Protein AF-A0A453JVM4-F1 (afdb_monomer_lite)

InterPro domains:
  IPR024738 Transcriptional coactivator Hfi1/Transcriptional adapter 1 [PF12767] (5-59)
  IPR024738 Transcriptional coactivator Hfi1/Transcriptional adapter 1 [PTHR21277] (4-128)

Sequence (131 aa):
YPLEICYNNGELPGSEDLSKLLENKLKAEGLSISVECADLLNSGLNVYISQMLKSCLGVAKARGKTMRMPEANRSASAAVNGGRNNATASDLGCSYQASLVDLCTAVQSNARLLGCDYARQYEKIASHLDS

Structure (mmCIF, N/CA/C/O backbone):
data_AF-A0A453JVM4-F1
#
_entry.id   AF-A0A453JVM4-F1
#
loop_
_atom_site.group_PDB
_atom_site.id
_atom_site.type_symbol
_atom_site.label_atom_id
_atom_site.label_alt_id
_atom_site.label_comp_id
_atom_site.label_asym_id
_atom_site.label_entity_id
_atom_site.label_seq_id
_atom_site.pdbx_PDB_ins_code
_atom_site.Cartn_x
_atom_site.Cartn_y
_atom_site.Cartn_z
_atom_site.occupancy
_atom_site.B_iso_or_equiv
_atom_site.auth_seq_id
_atom_site.auth_comp_id
_atom_site.auth_asym_id
_atom_site.auth_atom_id
_atom_site.pdbx_PDB_model_num
ATOM 1 N N . TYR A 1 1 ? -10.396 13.691 11.740 1.00 54.44 1 TYR A N 1
ATOM 2 C CA . TYR A 1 1 ? -9.058 13.727 12.355 1.00 54.44 1 TYR A CA 1
ATOM 3 C C . TYR A 1 1 ? -8.070 12.724 11.736 1.00 54.44 1 TYR A C 1
ATOM 5 O O . TYR A 1 1 ? -7.310 13.190 10.904 1.00 54.44 1 TYR A O 1
ATOM 13 N N . PRO A 1 2 ? -8.060 11.390 11.960 1.00 58.19 2 PRO A N 1
ATOM 14 C CA . PRO A 1 2 ? -6.963 10.545 11.430 1.00 58.19 2 PRO A CA 1
ATOM 15 C C . PRO A 1 2 ? -6.953 10.362 9.898 1.00 58.19 2 PRO A C 1
ATOM 17 O O . PRO A 1 2 ? -5.895 10.299 9.277 1.00 58.19 2 PRO A O 1
ATOM 20 N N . LEU A 1 3 ? -8.136 10.325 9.270 1.00 60.97 3 LEU A N 1
ATOM 21 C CA . LEU A 1 3 ? -8.280 10.202 7.808 1.00 60.97 3 LEU A CA 1
ATOM 22 C C . LEU A 1 3 ? -7.777 11.442 7.047 1.00 60.97 3 LEU A C 1
ATOM 24 O O . LEU A 1 3 ? -7.342 11.321 5.906 1.00 60.97 3 LEU A O 1
ATOM 28 N N . GLU A 1 4 ? -7.817 12.617 7.679 1.00 64.62 4 GLU A N 1
ATOM 29 C CA . GLU A 1 4 ? -7.324 13.866 7.085 1.00 64.62 4 GLU A CA 1
ATOM 30 C C . GLU A 1 4 ? -5.797 13.929 7.117 1.00 64.62 4 GLU A C 1
ATOM 32 O O . GLU A 1 4 ? -5.200 14.408 6.162 1.00 64.62 4 GLU A O 1
ATOM 37 N N . ILE A 1 5 ? -5.155 13.385 8.158 1.00 69.94 5 ILE A N 1
ATOM 38 C CA . ILE A 1 5 ? -3.687 13.344 8.271 1.00 69.94 5 ILE A CA 1
ATOM 39 C C . ILE A 1 5 ? -3.088 12.508 7.134 1.00 69.94 5 ILE A C 1
ATOM 41 O O . ILE A 1 5 ? -2.166 12.960 6.460 1.00 69.94 5 ILE A O 1
ATOM 45 N N . CYS A 1 6 ? -3.671 11.338 6.855 1.00 81.69 6 CYS A N 1
ATOM 46 C CA . CYS A 1 6 ? -3.203 10.462 5.778 1.00 81.69 6 CYS A CA 1
ATOM 47 C C . CYS A 1 6 ? -3.244 11.153 4.414 1.00 81.69 6 CYS A C 1
ATOM 49 O O . CYS A 1 6 ? -2.298 11.070 3.636 1.00 81.69 6 CYS A O 1
ATOM 51 N N . TYR A 1 7 ? -4.362 11.821 4.123 1.00 79.62 7 TYR A N 1
ATOM 52 C CA . TYR A 1 7 ? -4.590 12.449 2.828 1.00 79.62 7 TYR A CA 1
ATOM 53 C C . TYR A 1 7 ? -3.794 13.748 2.660 1.00 79.62 7 TYR A C 1
ATOM 55 O O . TYR A 1 7 ? -3.246 13.987 1.589 1.00 79.62 7 TYR A O 1
ATOM 63 N N . ASN A 1 8 ? -3.702 14.567 3.711 1.00 81.38 8 ASN A N 1
ATOM 64 C CA . ASN A 1 8 ? -3.062 15.879 3.639 1.00 81.38 8 ASN A CA 1
ATOM 65 C C . ASN A 1 8 ? -1.536 15.800 3.767 1.00 81.38 8 ASN A C 1
ATOM 67 O O . ASN A 1 8 ? -0.836 16.558 3.101 1.00 81.38 8 ASN A O 1
ATOM 71 N N . ASN A 1 9 ? -1.023 14.890 4.601 1.00 81.06 9 ASN A N 1
ATOM 72 C CA . ASN A 1 9 ? 0.404 14.841 4.935 1.00 81.06 9 ASN A CA 1
ATOM 73 C C . ASN A 1 9 ? 1.132 13.669 4.261 1.00 81.06 9 ASN A C 1
ATOM 75 O O . ASN A 1 9 ? 2.357 13.636 4.257 1.00 81.06 9 ASN A O 1
ATOM 79 N N . GLY A 1 10 ? 0.403 12.697 3.698 1.00 81.56 10 GLY A N 1
ATOM 80 C CA . GLY A 1 10 ? 1.001 11.482 3.135 1.00 81.56 10 GLY A CA 1
ATOM 81 C C . GLY A 1 10 ? 1.613 10.553 4.191 1.00 81.56 10 GLY A C 1
ATOM 82 O O . GLY A 1 10 ? 2.384 9.657 3.851 1.00 81.56 10 GLY A O 1
ATOM 83 N N . GLU A 1 11 ? 1.274 10.759 5.464 1.00 84.56 11 GLU A N 1
ATOM 84 C CA . GLU A 1 11 ? 1.793 10.004 6.601 1.00 84.56 11 GLU A CA 1
ATOM 85 C C . GLU A 1 11 ? 0.744 9.027 7.130 1.00 84.56 11 GLU A C 1
ATOM 87 O O . GLU A 1 11 ? -0.446 9.337 7.201 1.00 84.56 11 GLU A O 1
ATOM 92 N N . LEU A 1 12 ? 1.185 7.835 7.531 1.00 83.38 12 LEU A N 1
ATOM 93 C CA . LEU A 1 12 ? 0.314 6.918 8.260 1.00 83.38 12 LEU A CA 1
ATOM 94 C C . LEU A 1 12 ? 0.037 7.480 9.663 1.00 83.38 12 LEU A C 1
ATOM 96 O O . LEU A 1 12 ? 0.922 8.099 10.255 1.00 83.38 12 LEU A O 1
ATOM 100 N N . PRO A 1 13 ? -1.170 7.263 10.213 1.00 82.31 13 PRO A N 1
ATOM 101 C CA . PRO A 1 13 ? -1.485 7.735 11.550 1.00 82.31 13 PRO A CA 1
ATOM 102 C C . PRO A 1 13 ? -0.594 7.011 12.562 1.00 82.31 13 PRO A C 1
ATOM 104 O O . PRO A 1 13 ? -0.289 5.826 12.396 1.00 82.31 13 PRO A O 1
ATOM 107 N N . GLY A 1 14 ? -0.198 7.708 13.629 1.00 83.06 14 GLY A N 1
ATOM 108 C CA . GLY A 1 14 ? 0.498 7.070 14.743 1.00 83.06 14 GLY A CA 1
ATOM 109 C C . GLY A 1 14 ? -0.363 5.971 15.378 1.00 83.06 14 GLY A C 1
ATOM 110 O O . GLY A 1 14 ? -1.590 5.995 15.268 1.00 83.06 14 GLY A O 1
ATOM 111 N N . SER A 1 15 ? 0.263 5.016 16.073 1.00 84.12 15 SER A N 1
ATOM 112 C CA . SER A 1 15 ? -0.449 3.872 16.670 1.00 84.12 15 SER A CA 1
ATOM 113 C C . SER A 1 15 ? -1.603 4.297 17.589 1.00 84.12 15 SER A C 1
ATOM 115 O O . SER A 1 15 ? -2.670 3.689 17.562 1.00 84.12 15 SER A O 1
ATOM 117 N N . GLU A 1 16 ? -1.426 5.374 18.361 1.00 85.31 16 GLU A N 1
ATOM 118 C CA . GLU A 1 16 ? -2.471 5.907 19.243 1.00 85.31 16 GLU A CA 1
ATOM 119 C C . GLU A 1 16 ? -3.655 6.498 18.454 1.00 85.31 16 GLU A C 1
ATOM 121 O O . GLU A 1 16 ? -4.815 6.248 18.786 1.00 85.31 16 GLU A O 1
ATOM 126 N N . ASP A 1 17 ? -3.381 7.234 17.374 1.00 85.75 17 ASP A N 1
ATOM 127 C CA . ASP A 1 17 ? -4.414 7.815 16.510 1.00 85.75 17 ASP A CA 1
ATOM 128 C C . ASP A 1 17 ? -5.175 6.739 15.734 1.00 85.75 17 ASP A C 1
ATOM 130 O O . ASP A 1 17 ? -6.393 6.838 15.559 1.00 85.75 17 ASP A O 1
ATOM 134 N N . LEU A 1 18 ? -4.471 5.690 15.299 1.00 86.75 18 LEU A N 1
ATOM 135 C CA . LEU A 1 18 ? -5.078 4.523 14.676 1.00 86.75 18 LEU A CA 1
ATOM 136 C C . LEU A 1 18 ? -5.974 3.771 15.668 1.00 86.75 18 LEU A C 1
ATOM 138 O O . LEU A 1 18 ? -7.104 3.440 15.315 1.00 86.75 18 LEU A O 1
ATOM 142 N N . SER A 1 19 ? -5.523 3.558 16.910 1.00 87.75 19 SER A N 1
ATOM 143 C CA . SER A 1 19 ? -6.339 2.917 17.953 1.00 87.75 19 SER A CA 1
ATOM 144 C C . SER A 1 19 ? -7.618 3.710 18.214 1.00 87.75 19 SER A C 1
ATOM 146 O O . SER A 1 19 ? -8.717 3.164 18.121 1.00 87.75 19 SER A O 1
ATOM 148 N N . LYS A 1 20 ? -7.503 5.031 18.410 1.00 87.75 20 LYS A N 1
ATOM 149 C CA . LYS A 1 20 ? -8.663 5.921 18.582 1.00 87.75 20 LYS A CA 1
ATOM 150 C C . LYS A 1 20 ? -9.596 5.890 17.371 1.00 87.75 20 LYS A C 1
ATOM 152 O O . LYS A 1 20 ? -10.815 5.945 17.531 1.00 87.75 20 LYS A O 1
ATOM 157 N N . LEU A 1 21 ? -9.062 5.820 16.147 1.00 88.25 21 LEU A N 1
ATOM 158 C CA . LEU A 1 21 ? -9.877 5.695 14.934 1.00 88.25 21 LEU A CA 1
ATOM 159 C C . LEU A 1 21 ? -10.688 4.395 14.935 1.00 88.25 21 LEU A C 1
ATOM 161 O O . LEU A 1 21 ? -11.882 4.423 14.628 1.00 88.25 21 LEU A O 1
ATOM 165 N N . LEU A 1 22 ? -10.032 3.277 15.251 1.00 90.19 22 LEU A N 1
ATOM 166 C CA . LEU A 1 22 ? -10.634 1.946 15.277 1.00 90.19 22 LEU A CA 1
ATOM 167 C C . LEU A 1 22 ? -11.702 1.848 16.365 1.00 90.19 22 LEU A C 1
ATOM 169 O O . LEU A 1 22 ? -12.821 1.435 16.070 1.00 90.19 22 LEU A O 1
ATOM 173 N N . GLU A 1 23 ? -11.401 2.306 17.581 1.00 91.19 23 GLU A N 1
ATOM 174 C CA . GLU A 1 23 ? -12.359 2.368 18.688 1.00 91.19 23 GLU A CA 1
ATOM 175 C C . GLU A 1 23 ? -13.596 3.188 18.322 1.00 91.19 23 GLU A C 1
ATOM 177 O O . GLU A 1 23 ? -14.716 2.721 18.504 1.00 91.19 23 GLU A O 1
ATOM 182 N N . ASN A 1 24 ? -13.420 4.387 17.757 1.00 90.12 24 ASN A N 1
ATOM 183 C CA . ASN A 1 24 ? -14.545 5.243 17.380 1.00 90.12 24 ASN A CA 1
ATOM 184 C C . ASN A 1 24 ? -15.418 4.614 16.284 1.00 90.12 24 ASN A C 1
ATOM 186 O O . ASN A 1 24 ? -16.645 4.693 16.359 1.00 90.12 24 ASN A O 1
ATOM 190 N N . LYS A 1 25 ? -14.801 3.980 15.277 1.00 89.38 25 LYS A N 1
ATOM 191 C CA . LYS A 1 25 ? -15.523 3.282 14.201 1.00 89.38 25 LYS A CA 1
ATOM 192 C C . LYS A 1 25 ? -16.302 2.082 14.727 1.00 89.38 25 LYS A C 1
ATOM 194 O O . LYS A 1 25 ? -17.477 1.946 14.414 1.00 89.38 25 LYS A O 1
ATOM 199 N N . LEU A 1 26 ? -15.667 1.249 15.543 1.00 92.06 26 LEU A N 1
ATOM 200 C CA . LEU A 1 26 ? -16.287 0.040 16.079 1.00 92.06 26 LEU A CA 1
ATOM 201 C C . LEU A 1 26 ? -17.361 0.369 17.112 1.00 92.06 26 LEU A C 1
ATOM 203 O O . LEU A 1 26 ? -18.424 -0.242 17.099 1.00 92.06 26 LEU A O 1
ATOM 207 N N . LYS A 1 27 ? -17.154 1.400 17.935 1.00 92.19 27 LYS A N 1
ATOM 208 C CA . LYS A 1 27 ? -18.162 1.875 18.886 1.00 92.19 27 LYS A CA 1
ATOM 209 C C . LYS A 1 27 ? -19.440 2.342 18.188 1.00 92.19 27 LYS A C 1
ATOM 211 O O . LYS A 1 27 ? -20.523 2.111 18.719 1.00 92.19 27 LYS A O 1
ATOM 216 N N . ALA A 1 28 ? -19.335 2.948 17.001 1.00 89.50 28 ALA A N 1
ATOM 217 C CA . ALA A 1 28 ? -20.500 3.303 16.185 1.00 89.50 28 ALA A CA 1
ATOM 218 C C . ALA A 1 28 ? -21.296 2.069 15.711 1.00 89.50 28 ALA A C 1
ATOM 220 O O . ALA A 1 28 ? -22.489 2.177 15.443 1.00 89.50 28 ALA A O 1
ATOM 221 N N . GLU A 1 29 ? -20.654 0.902 15.666 1.00 93.25 29 GLU A N 1
ATOM 222 C CA . GLU A 1 29 ? -21.249 -0.397 15.335 1.00 93.25 29 GLU A CA 1
ATOM 223 C C . GLU A 1 29 ? -21.572 -1.242 16.587 1.00 93.25 29 GLU A C 1
ATOM 225 O O . GLU A 1 29 ? -22.000 -2.387 16.471 1.00 93.25 29 GLU A O 1
ATOM 230 N N . GLY A 1 30 ? -21.391 -0.694 17.799 1.00 92.88 30 GLY A N 1
ATOM 231 C CA . GLY A 1 30 ? -21.606 -1.414 19.062 1.00 92.88 30 GLY A CA 1
ATOM 232 C C . GLY A 1 30 ? -20.517 -2.441 19.399 1.00 92.88 30 GLY A C 1
ATOM 233 O O . GLY A 1 30 ? -20.733 -3.315 20.237 1.00 92.88 30 GLY A O 1
ATOM 234 N N . LEU A 1 31 ? -19.356 -2.342 18.754 1.00 94.00 31 LEU A N 1
ATOM 235 C CA . LEU A 1 31 ? -18.217 -3.241 18.903 1.00 94.00 31 LEU A CA 1
ATOM 236 C C . LEU A 1 31 ? -17.078 -2.583 19.698 1.00 94.00 31 LEU A C 1
ATOM 238 O O . LEU A 1 31 ? -16.943 -1.360 19.753 1.00 94.00 31 LEU A O 1
ATOM 242 N N . SER A 1 32 ? -16.223 -3.417 20.288 1.00 92.44 32 SER A N 1
ATOM 243 C CA . SER A 1 32 ? -14.980 -3.015 20.956 1.00 92.44 32 SER A CA 1
ATOM 244 C C . SER A 1 32 ? -13.784 -3.726 20.330 1.00 92.44 32 SER A C 1
ATOM 246 O O . SER A 1 32 ? -13.924 -4.845 19.837 1.00 92.44 32 SER A O 1
ATOM 248 N N . ILE A 1 33 ? -12.603 -3.114 20.402 1.00 91.12 33 ILE A N 1
ATOM 249 C CA . ILE A 1 33 ? -11.346 -3.704 19.933 1.00 91.12 33 ILE A CA 1
ATOM 250 C C . ILE A 1 33 ? -10.398 -3.933 21.106 1.00 91.12 33 ILE A C 1
ATOM 252 O O . ILE A 1 33 ? -10.328 -3.103 22.011 1.00 91.12 33 ILE A O 1
ATOM 256 N N . SER A 1 34 ? -9.691 -5.064 21.109 1.00 90.62 34 SER A N 1
ATOM 257 C CA . SER A 1 34 ? -8.590 -5.281 22.050 1.00 90.62 34 SER A CA 1
ATOM 258 C C . SER A 1 34 ? -7.313 -4.608 21.545 1.00 90.62 34 SER A C 1
ATOM 260 O O . SER A 1 34 ? -7.171 -4.335 20.350 1.00 90.62 34 SER A O 1
ATOM 262 N N . VAL A 1 35 ? -6.359 -4.387 22.445 1.00 87.81 35 VAL A N 1
ATOM 263 C CA . VAL A 1 35 ? -5.052 -3.817 22.089 1.00 87.81 35 VAL A CA 1
ATOM 264 C C . VAL A 1 35 ? -4.331 -4.714 21.078 1.00 87.81 35 VAL A C 1
ATOM 266 O O . VAL A 1 35 ? -3.841 -4.232 20.062 1.00 87.81 35 VAL A O 1
ATOM 269 N N . GLU A 1 36 ? -4.371 -6.033 21.273 1.00 90.25 36 GLU A N 1
ATOM 270 C CA . GLU A 1 36 ? -3.735 -7.009 20.380 1.00 90.25 36 GLU A CA 1
ATOM 271 C C . GLU A 1 36 ? -4.346 -6.984 18.972 1.00 90.25 36 GLU A C 1
ATOM 273 O O . GLU A 1 36 ? -3.634 -7.111 17.974 1.00 90.25 36 GLU A O 1
ATOM 278 N N . CYS A 1 37 ? -5.667 -6.797 18.867 1.00 91.00 37 CYS A N 1
ATOM 279 C CA . CYS A 1 37 ? -6.335 -6.640 17.578 1.00 91.00 37 CYS A CA 1
ATOM 280 C C . CYS A 1 37 ? -5.950 -5.322 16.893 1.00 91.00 37 CYS A C 1
ATOM 282 O O . CYS A 1 37 ? -5.740 -5.316 15.678 1.00 91.00 37 CYS A O 1
ATOM 284 N N . ALA A 1 38 ? -5.842 -4.222 17.643 1.00 88.62 38 ALA A N 1
ATOM 285 C CA . ALA A 1 38 ? -5.404 -2.937 17.103 1.00 88.62 38 ALA A CA 1
ATOM 286 C C . ALA A 1 38 ? -3.962 -3.016 16.568 1.00 88.62 38 ALA A C 1
ATOM 288 O O . ALA A 1 38 ? -3.693 -2.575 15.448 1.00 88.62 38 ALA A O 1
ATOM 289 N N . ASP A 1 39 ? -3.064 -3.670 17.307 1.00 88.94 39 ASP A N 1
ATOM 290 C CA . ASP A 1 39 ? -1.676 -3.893 16.896 1.00 88.94 39 ASP A CA 1
ATOM 291 C C . ASP A 1 39 ? -1.572 -4.785 15.653 1.00 88.94 39 ASP A C 1
ATOM 293 O O . ASP A 1 39 ? -0.804 -4.493 14.729 1.00 88.94 39 ASP A O 1
ATOM 297 N N . LEU A 1 40 ? -2.378 -5.851 15.581 1.00 92.38 40 LEU A N 1
ATOM 298 C CA . LEU A 1 40 ? -2.435 -6.721 14.407 1.00 92.38 40 LEU A CA 1
ATOM 299 C C . LEU A 1 40 ? -2.896 -5.955 13.161 1.00 92.38 40 LEU A C 1
ATOM 301 O O . LEU A 1 40 ? -2.311 -6.120 12.088 1.00 92.38 40 LEU A O 1
ATOM 305 N N . LEU A 1 41 ? -3.913 -5.098 13.292 1.00 90.94 41 LEU A N 1
ATOM 306 C CA . LEU A 1 41 ? 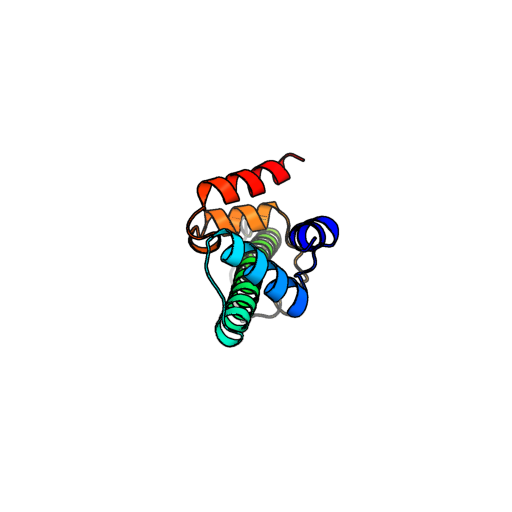-4.386 -4.254 12.194 1.00 90.94 41 LEU A CA 1
ATOM 307 C C . LEU A 1 41 ? -3.327 -3.238 11.760 1.00 90.94 41 LEU A C 1
ATOM 309 O O . LEU A 1 41 ? -3.130 -3.048 10.561 1.00 90.94 41 LEU A O 1
ATOM 313 N N . ASN A 1 42 ? -2.611 -2.633 12.708 1.00 89.94 42 ASN A N 1
ATOM 314 C CA . ASN A 1 42 ? -1.513 -1.715 12.413 1.00 89.94 42 ASN A CA 1
ATOM 315 C C . ASN A 1 42 ? -0.384 -2.412 11.632 1.00 89.94 42 ASN A C 1
ATOM 317 O O . ASN A 1 42 ? 0.072 -1.930 10.593 1.00 89.94 42 ASN A O 1
ATOM 321 N N . SER A 1 43 ? 0.015 -3.604 12.083 1.00 91.00 43 SER A N 1
ATOM 322 C CA . SER A 1 43 ? 0.995 -4.440 11.383 1.00 91.00 43 SER A CA 1
ATOM 323 C C . SER A 1 43 ? 0.510 -4.822 9.979 1.00 91.00 43 SER A C 1
ATOM 325 O O . SER A 1 43 ? 1.249 -4.685 9.000 1.00 91.00 43 SER A O 1
ATOM 327 N N . GLY A 1 44 ? -0.760 -5.219 9.851 1.00 91.56 44 GLY A N 1
ATOM 328 C CA . GLY A 1 44 ? -1.393 -5.529 8.571 1.00 91.56 44 GLY A CA 1
ATOM 329 C C . GLY A 1 44 ? -1.394 -4.345 7.602 1.00 91.56 44 GLY A C 1
ATOM 330 O O . GLY A 1 44 ? -1.054 -4.515 6.431 1.00 91.56 44 GLY A O 1
ATOM 331 N N . LEU A 1 45 ? -1.693 -3.137 8.088 1.00 90.00 45 LEU A N 1
ATOM 332 C CA . LEU A 1 45 ? -1.631 -1.904 7.302 1.00 90.00 45 LEU A CA 1
ATOM 333 C C . LEU A 1 45 ? -0.207 -1.626 6.799 1.00 90.00 45 LEU A C 1
ATOM 335 O O . LEU A 1 45 ? -0.015 -1.339 5.616 1.00 90.00 45 LEU A O 1
ATOM 339 N N . ASN A 1 46 ? 0.803 -1.773 7.660 1.00 89.88 46 ASN A N 1
ATOM 340 C CA . ASN A 1 46 ? 2.202 -1.592 7.275 1.00 89.88 46 ASN A CA 1
ATOM 341 C C . ASN A 1 46 ? 2.643 -2.599 6.196 1.00 89.88 46 ASN A C 1
ATOM 343 O O . ASN A 1 46 ? 3.295 -2.228 5.213 1.00 89.88 46 ASN A O 1
ATOM 347 N N . VAL A 1 47 ? 2.257 -3.871 6.343 1.00 93.06 47 VAL A N 1
ATOM 348 C CA . VAL A 1 47 ? 2.526 -4.916 5.343 1.00 93.06 47 VAL A CA 1
ATOM 349 C C . VAL A 1 47 ? 1.829 -4.597 4.021 1.00 93.06 47 VAL A C 1
ATOM 351 O O . VAL A 1 47 ? 2.459 -4.692 2.965 1.00 93.06 47 VAL A O 1
ATOM 354 N N . TYR A 1 48 ? 0.566 -4.172 4.070 1.00 92.19 48 TYR A N 1
ATOM 355 C CA . TYR A 1 48 ? -0.218 -3.801 2.894 1.00 92.19 48 TYR A CA 1
ATOM 356 C C . TYR A 1 48 ? 0.440 -2.665 2.096 1.00 92.19 48 TYR A C 1
ATOM 358 O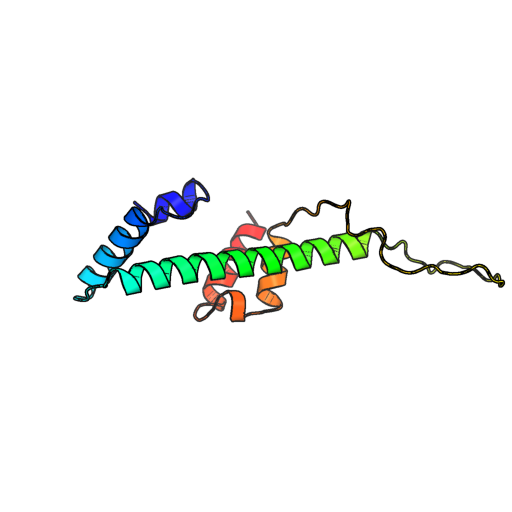 O . TYR A 1 48 ? 0.720 -2.826 0.905 1.00 92.19 48 TYR A O 1
ATOM 366 N N . ILE A 1 49 ? 0.772 -1.548 2.752 1.00 90.88 49 ILE A N 1
ATOM 367 C CA . ILE A 1 49 ? 1.416 -0.397 2.099 1.00 90.88 49 ILE A CA 1
ATOM 368 C C . ILE A 1 49 ? 2.798 -0.778 1.561 1.00 90.88 49 ILE A C 1
ATOM 370 O O . ILE A 1 49 ? 3.128 -0.469 0.414 1.00 90.88 49 ILE A O 1
ATOM 374 N N . SER A 1 50 ? 3.586 -1.527 2.337 1.00 93.56 50 SER A N 1
ATOM 375 C CA . SER A 1 50 ? 4.897 -2.017 1.901 1.00 93.56 50 SER A CA 1
ATOM 376 C C . SER A 1 50 ? 4.801 -2.879 0.640 1.00 93.56 50 SER A C 1
ATOM 378 O O . SER A 1 50 ? 5.619 -2.746 -0.272 1.00 93.56 50 SER A O 1
ATOM 380 N N . GLN A 1 51 ? 3.808 -3.767 0.564 1.00 95.00 51 GLN A N 1
ATOM 381 C CA . GLN A 1 51 ? 3.591 -4.633 -0.593 1.00 95.00 51 GLN A CA 1
ATOM 382 C C . GLN A 1 51 ? 3.153 -3.839 -1.830 1.00 95.00 51 GLN A C 1
ATOM 384 O O . GLN A 1 51 ? 3.625 -4.119 -2.938 1.00 95.00 51 GLN A O 1
ATOM 389 N N . MET A 1 52 ? 2.297 -2.831 -1.649 1.00 93.25 52 MET A N 1
ATOM 390 C CA . MET A 1 52 ? 1.879 -1.926 -2.720 1.00 93.25 52 MET A CA 1
ATOM 391 C C . MET A 1 52 ? 3.080 -1.169 -3.304 1.00 93.25 52 MET A C 1
ATOM 393 O O . MET A 1 52 ? 3.320 -1.210 -4.513 1.00 93.25 52 MET A O 1
ATOM 397 N N . LEU A 1 53 ? 3.895 -0.551 -2.442 1.00 93.44 53 LEU A N 1
ATOM 398 C CA . LEU A 1 53 ? 5.081 0.207 -2.851 1.00 93.44 53 LEU A CA 1
ATOM 399 C C . LEU A 1 53 ? 6.115 -0.678 -3.554 1.00 93.44 53 LEU A C 1
ATOM 401 O O . LEU A 1 53 ? 6.652 -0.291 -4.591 1.00 93.44 53 LEU A O 1
ATOM 405 N N . LYS A 1 54 ? 6.357 -1.893 -3.044 1.00 95.00 54 LYS A N 1
ATOM 406 C CA . LYS A 1 54 ? 7.254 -2.867 -3.687 1.00 95.00 54 LYS A CA 1
ATOM 407 C C . LYS A 1 54 ? 6.780 -3.247 -5.087 1.00 95.00 54 LYS A C 1
ATOM 409 O O . LYS A 1 54 ? 7.598 -3.323 -6.002 1.00 95.00 54 LYS A O 1
ATOM 414 N N . SER A 1 55 ? 5.478 -3.466 -5.259 1.00 95.56 55 SER A N 1
ATOM 415 C CA . SER A 1 55 ? 4.896 -3.831 -6.555 1.00 95.56 55 SER A CA 1
ATOM 416 C C . SER A 1 55 ? 5.024 -2.679 -7.560 1.00 95.56 55 SER A C 1
ATOM 418 O O . SER A 1 55 ? 5.503 -2.887 -8.672 1.00 95.56 55 SER A O 1
ATOM 420 N N . CYS A 1 56 ? 4.705 -1.453 -7.136 1.00 95.38 56 CYS A N 1
ATOM 421 C CA . CYS A 1 56 ? 4.866 -0.234 -7.932 1.00 95.38 56 CYS A CA 1
ATOM 422 C C . CYS A 1 56 ? 6.334 0.011 -8.3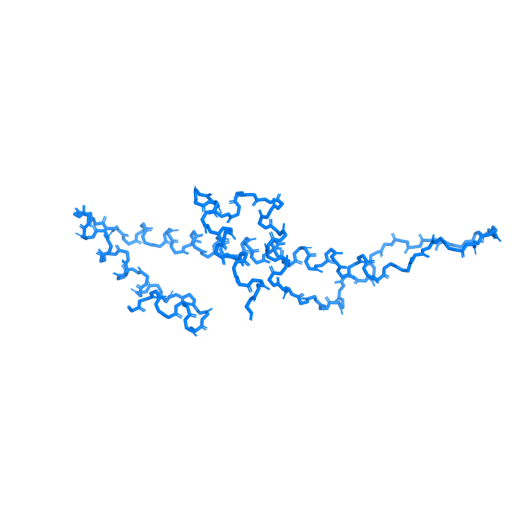37 1.00 95.38 56 CYS A C 1
ATOM 424 O O . CYS A 1 56 ? 6.644 0.225 -9.511 1.00 95.38 56 CYS A O 1
ATOM 426 N N . LEU A 1 57 ? 7.274 -0.116 -7.394 1.00 94.62 57 LEU A N 1
ATOM 427 C CA . LEU A 1 57 ? 8.704 0.025 -7.676 1.00 94.62 57 LEU A CA 1
ATOM 428 C C . LEU A 1 57 ? 9.222 -1.080 -8.609 1.00 94.62 57 LEU A C 1
ATOM 430 O O . LEU A 1 57 ? 10.087 -0.826 -9.447 1.00 94.62 57 LEU A O 1
ATOM 434 N N . GLY A 1 58 ? 8.679 -2.295 -8.497 1.00 94.12 58 GLY A N 1
ATOM 435 C CA . GLY A 1 58 ? 8.960 -3.398 -9.415 1.00 94.12 58 GLY A CA 1
ATOM 436 C C . GLY A 1 58 ? 8.615 -3.048 -10.864 1.00 94.12 58 GLY A C 1
ATOM 437 O O . GLY A 1 58 ? 9.436 -3.274 -11.757 1.00 94.12 58 GLY A O 1
ATOM 438 N N . VAL A 1 59 ? 7.455 -2.421 -11.088 1.00 95.44 59 VAL A N 1
ATOM 439 C CA . VAL A 1 59 ? 7.042 -1.923 -12.411 1.00 95.44 59 VAL A CA 1
ATOM 440 C C . VAL A 1 59 ? 7.968 -0.806 -12.895 1.00 95.44 59 VAL A C 1
ATOM 442 O O . VAL A 1 59 ? 8.504 -0.897 -14.002 1.00 95.44 59 VAL A O 1
ATOM 445 N N . ALA A 1 60 ? 8.249 0.194 -12.056 1.00 94.25 60 ALA A N 1
ATOM 446 C CA . ALA A 1 60 ? 9.140 1.301 -12.414 1.00 94.25 60 ALA A CA 1
ATOM 447 C C . ALA A 1 60 ? 10.552 0.812 -12.793 1.00 94.25 60 ALA A C 1
ATOM 449 O O . ALA A 1 60 ? 11.162 1.288 -13.758 1.00 94.25 60 ALA A O 1
ATOM 450 N N . LYS A 1 61 ? 11.059 -0.191 -12.065 1.00 91.69 61 LYS A N 1
ATOM 451 C CA . LYS A 1 61 ? 12.333 -0.860 -12.346 1.00 91.69 61 LYS A CA 1
ATOM 452 C C . LYS A 1 61 ? 12.301 -1.600 -13.681 1.00 91.69 61 LYS A C 1
ATOM 454 O O . LYS A 1 61 ? 13.258 -1.493 -14.447 1.00 91.69 61 LYS A O 1
ATOM 459 N N . ALA A 1 62 ? 11.225 -2.329 -13.976 1.00 90.56 62 ALA A N 1
ATOM 460 C CA . ALA A 1 62 ? 11.058 -3.013 -15.257 1.00 90.56 62 ALA A CA 1
ATOM 461 C C . ALA A 1 62 ? 11.030 -2.013 -16.425 1.00 90.56 62 ALA A C 1
ATOM 463 O O . ALA A 1 62 ? 11.803 -2.163 -17.371 1.00 90.56 62 ALA A O 1
ATOM 464 N N . ARG A 1 63 ? 10.250 -0.929 -16.306 1.00 90.62 63 ARG A N 1
ATOM 465 C CA . ARG A 1 63 ? 10.198 0.173 -17.282 1.00 90.62 63 ARG A CA 1
ATOM 466 C C . ARG A 1 63 ? 11.582 0.770 -17.549 1.00 90.62 63 ARG A C 1
ATOM 468 O O . ARG A 1 63 ? 11.994 0.903 -18.700 1.00 90.62 63 ARG A O 1
ATOM 475 N N . GLY A 1 64 ? 12.325 1.090 -16.490 1.00 85.62 64 GLY A N 1
ATOM 476 C CA . GLY A 1 64 ? 13.659 1.685 -16.603 1.00 85.62 64 GLY A CA 1
ATOM 477 C C . GLY A 1 64 ? 14.726 0.742 -17.171 1.00 85.62 64 GLY A C 1
ATOM 478 O O . GLY A 1 64 ? 15.737 1.217 -17.689 1.00 85.62 64 GLY A O 1
ATOM 479 N N . LYS A 1 65 ? 14.528 -0.580 -17.081 1.00 83.75 65 LYS A N 1
ATOM 480 C CA . LYS A 1 65 ? 15.381 -1.578 -17.747 1.00 83.75 65 LYS A CA 1
ATOM 481 C C . LYS A 1 65 ? 15.063 -1.673 -19.236 1.00 83.75 65 LYS A C 1
ATOM 483 O O . LYS A 1 65 ? 15.993 -1.660 -20.033 1.00 83.75 65 LYS A O 1
ATOM 488 N N . THR A 1 66 ? 13.783 -1.690 -19.609 1.00 78.56 66 THR A N 1
ATOM 489 C CA . THR A 1 66 ? 13.354 -1.706 -21.018 1.00 78.56 66 THR A CA 1
ATOM 490 C C . THR A 1 66 ? 13.892 -0.502 -21.787 1.00 78.56 66 THR A C 1
ATOM 492 O O . THR A 1 66 ? 14.450 -0.673 -22.862 1.00 78.56 66 THR A O 1
ATOM 495 N N . MET A 1 67 ? 13.825 0.702 -21.208 1.00 71.62 67 MET A N 1
ATOM 496 C CA . MET A 1 67 ? 14.311 1.931 -21.857 1.00 71.62 67 MET A CA 1
ATOM 497 C C . MET A 1 67 ? 15.838 1.971 -22.053 1.00 71.62 67 MET A C 1
ATOM 499 O O . MET A 1 67 ? 16.342 2.745 -22.860 1.00 71.62 67 MET A O 1
ATOM 503 N N . ARG A 1 68 ? 16.588 1.157 -21.301 1.00 67.44 68 ARG A N 1
ATOM 504 C CA . ARG A 1 68 ? 18.059 1.128 -21.326 1.00 67.44 68 ARG A CA 1
ATOM 505 C C . ARG A 1 68 ? 18.651 -0.040 -22.092 1.00 67.44 68 ARG A C 1
ATOM 507 O O . ARG A 1 6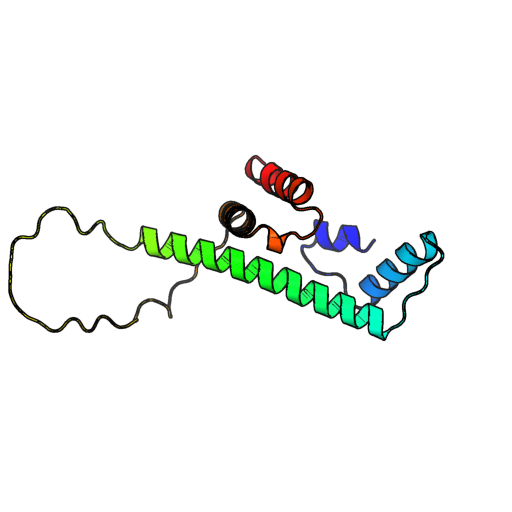8 ? 19.870 -0.121 -22.196 1.00 67.44 68 ARG A O 1
ATOM 514 N N . MET A 1 69 ? 17.816 -0.913 -22.639 1.00 58.75 69 MET A N 1
ATOM 515 C CA . MET A 1 69 ? 18.246 -1.825 -23.686 1.00 58.75 69 MET A CA 1
ATOM 516 C C . MET A 1 69 ? 18.201 -1.037 -24.997 1.00 58.75 69 MET A C 1
ATOM 518 O O . MET A 1 69 ? 17.102 -0.709 -25.444 1.00 58.75 69 MET A O 1
ATOM 522 N N . PRO A 1 70 ? 19.341 -0.699 -25.631 1.00 53.44 70 PRO A N 1
ATOM 523 C CA . PRO A 1 70 ? 19.294 -0.260 -27.015 1.00 53.44 70 PRO A CA 1
ATOM 524 C C . PRO A 1 70 ? 18.648 -1.391 -27.808 1.00 53.44 70 PRO A C 1
ATOM 526 O O . PRO A 1 70 ? 18.955 -2.562 -27.566 1.00 53.44 70 PRO A O 1
ATOM 529 N N . GLU A 1 71 ? 17.762 -1.050 -28.736 1.00 53.41 71 GLU A N 1
ATOM 530 C CA . GLU A 1 71 ? 17.251 -1.966 -29.748 1.00 53.41 71 GLU A CA 1
ATOM 531 C C . GLU A 1 71 ? 18.444 -2.598 -30.483 1.00 53.41 71 GLU A C 1
ATOM 533 O O . GLU A 1 71 ? 18.952 -2.077 -31.474 1.00 53.41 71 GLU A O 1
ATOM 538 N N . ALA A 1 72 ? 18.934 -3.732 -29.983 1.00 52.53 72 ALA A N 1
ATOM 539 C CA . ALA A 1 72 ? 19.954 -4.540 -30.628 1.00 52.53 72 ALA A CA 1
ATOM 540 C C . ALA A 1 72 ? 19.298 -5.315 -31.773 1.00 52.53 72 ALA A C 1
ATOM 542 O O . ALA A 1 72 ? 19.225 -6.538 -31.763 1.00 52.53 72 ALA A O 1
ATOM 543 N N . ASN A 1 73 ? 18.757 -4.574 -32.737 1.00 55.56 73 ASN A N 1
ATOM 544 C CA . ASN A 1 73 ? 18.467 -5.071 -34.066 1.00 55.56 73 ASN A CA 1
ATOM 545 C C . ASN A 1 73 ? 18.395 -3.916 -35.067 1.00 55.56 73 ASN A C 1
ATOM 547 O O . ASN A 1 73 ? 17.367 -3.611 -35.666 1.00 55.56 73 ASN A O 1
ATOM 551 N N . ARG A 1 74 ? 19.557 -3.319 -35.327 1.00 53.31 74 ARG A N 1
ATOM 552 C CA . ARG A 1 74 ? 19.872 -2.882 -36.683 1.00 53.31 74 ARG A CA 1
ATOM 553 C C . ARG A 1 74 ? 21.301 -3.316 -37.001 1.00 53.31 74 ARG A C 1
ATOM 555 O O . ARG A 1 74 ? 22.259 -2.658 -36.620 1.00 53.31 74 ARG A O 1
ATOM 562 N N . SER A 1 75 ? 21.397 -4.463 -37.681 1.00 61.72 75 SER A N 1
ATOM 563 C CA . SER A 1 75 ? 22.557 -4.965 -38.439 1.00 61.72 75 SER A CA 1
ATOM 564 C C . SER A 1 75 ? 23.878 -5.186 -37.682 1.00 61.72 75 SER A C 1
ATOM 566 O O . SER A 1 75 ? 24.666 -4.264 -37.515 1.00 61.72 75 SER A O 1
ATOM 568 N N . ALA A 1 76 ? 24.197 -6.446 -37.367 1.00 43.16 76 ALA A N 1
ATOM 569 C CA . ALA A 1 76 ? 25.583 -6.873 -37.160 1.00 43.16 76 ALA A CA 1
ATOM 570 C C . ALA A 1 76 ? 25.782 -8.324 -37.626 1.00 43.16 76 ALA A C 1
ATOM 572 O O . ALA A 1 76 ? 25.686 -9.277 -36.855 1.00 43.16 76 ALA A O 1
ATOM 573 N N . SER A 1 77 ? 26.080 -8.487 -38.914 1.00 51.09 77 SER A N 1
ATOM 574 C CA . SER A 1 77 ? 26.895 -9.607 -39.369 1.00 51.09 77 SER A CA 1
ATOM 575 C C . SER A 1 77 ? 28.348 -9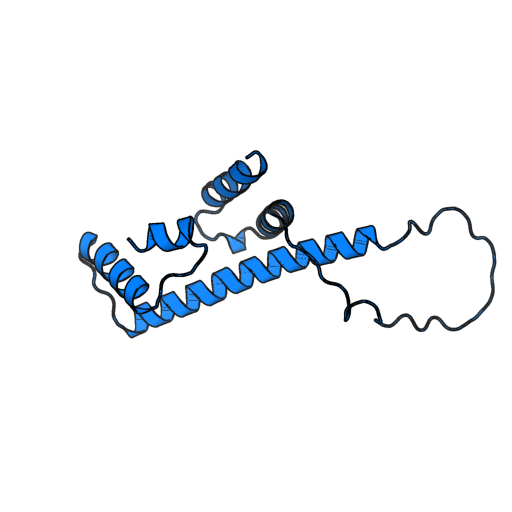.323 -38.973 1.00 51.09 77 SER A C 1
ATOM 577 O O . SER A 1 77 ? 28.989 -8.490 -39.604 1.00 51.09 77 SER A O 1
ATOM 579 N N . ALA A 1 78 ? 28.868 -9.980 -37.940 1.00 44.19 78 ALA A N 1
ATOM 580 C CA . ALA A 1 78 ? 30.295 -10.288 -37.810 1.00 44.19 78 ALA A CA 1
ATOM 581 C C . ALA A 1 78 ? 30.502 -11.217 -36.611 1.00 44.19 78 ALA A C 1
ATOM 583 O O . ALA A 1 78 ? 30.069 -10.943 -35.495 1.00 44.19 78 ALA A O 1
ATOM 584 N N . ALA A 1 79 ? 31.136 -12.345 -36.892 1.00 49.69 79 ALA A N 1
ATOM 585 C CA . ALA A 1 79 ? 31.479 -13.390 -35.951 1.00 49.69 79 ALA A CA 1
ATOM 586 C C . ALA A 1 79 ? 32.652 -13.009 -35.021 1.00 49.69 79 ALA A C 1
ATOM 588 O O . ALA A 1 79 ? 33.362 -12.038 -35.263 1.00 49.69 79 ALA A O 1
ATOM 589 N N . VAL A 1 80 ? 32.891 -13.915 -34.061 1.00 47.12 80 VAL A N 1
ATOM 590 C CA . VAL A 1 80 ? 34.151 -14.219 -33.346 1.00 47.12 80 VAL A CA 1
ATOM 591 C C . VAL A 1 80 ? 34.294 -13.690 -31.908 1.00 47.12 80 VAL A C 1
ATOM 593 O O . VAL A 1 80 ? 34.626 -12.543 -31.647 1.00 47.12 80 VAL A O 1
ATOM 596 N N . ASN A 1 81 ? 34.085 -14.644 -30.990 1.00 53.94 81 ASN A N 1
ATOM 597 C CA . ASN A 1 81 ? 34.806 -14.942 -29.745 1.00 53.94 81 ASN A CA 1
ATOM 598 C C . ASN A 1 81 ? 35.411 -13.799 -28.912 1.00 53.94 81 ASN A C 1
ATOM 600 O O . ASN A 1 81 ? 36.501 -13.306 -29.179 1.00 53.94 81 ASN A O 1
ATOM 604 N N . GLY A 1 82 ? 34.787 -13.576 -27.756 1.00 41.25 82 GLY A N 1
ATOM 605 C CA . GLY A 1 82 ? 35.379 -12.968 -26.565 1.00 41.25 82 GLY A CA 1
ATOM 606 C C . GLY A 1 82 ? 34.355 -13.038 -25.434 1.00 41.25 82 GLY A C 1
ATOM 607 O O . GLY A 1 82 ? 33.211 -12.640 -25.629 1.00 41.25 82 GLY A O 1
ATOM 608 N N . GLY A 1 83 ? 34.712 -13.645 -24.302 1.00 45.56 83 GLY A N 1
ATOM 609 C CA . GLY A 1 83 ? 33.785 -14.103 -23.262 1.00 45.56 83 GLY A CA 1
ATOM 610 C C . GLY A 1 83 ? 32.737 -13.077 -22.817 1.00 45.56 83 GLY A C 1
ATOM 611 O O . GLY A 1 83 ? 33.063 -12.036 -22.254 1.00 45.56 83 GLY A O 1
ATOM 612 N N . ARG A 1 84 ? 31.458 -13.424 -23.005 1.00 45.84 84 ARG A N 1
ATOM 613 C CA . ARG A 1 84 ? 30.320 -12.745 -22.373 1.00 45.84 84 ARG A CA 1
ATOM 614 C C . ARG A 1 84 ? 30.292 -13.112 -20.895 1.00 45.84 84 ARG A C 1
ATOM 616 O O . ARG A 1 84 ? 29.663 -14.093 -20.503 1.00 45.84 84 ARG A O 1
ATOM 623 N N . ASN A 1 85 ? 30.930 -12.298 -20.065 1.00 44.22 85 ASN A N 1
ATOM 624 C CA . ASN A 1 85 ? 30.601 -12.199 -18.646 1.00 44.22 85 ASN A CA 1
ATOM 625 C C . ASN A 1 85 ? 29.252 -11.472 -18.488 1.00 44.22 85 ASN A C 1
ATOM 627 O O . ASN A 1 85 ? 29.149 -10.370 -17.958 1.00 44.22 85 ASN A O 1
ATOM 631 N N . ASN A 1 86 ? 28.183 -12.112 -18.959 1.00 50.94 86 ASN A N 1
ATOM 632 C CA . ASN A 1 86 ? 26.817 -11.650 -18.761 1.00 50.94 86 ASN A CA 1
ATOM 633 C C . ASN A 1 86 ? 26.343 -12.060 -17.363 1.00 50.94 86 ASN A C 1
ATOM 635 O O . ASN A 1 86 ? 25.512 -12.951 -17.216 1.00 50.94 86 ASN A O 1
ATOM 639 N N . ALA A 1 87 ? 26.873 -11.412 -16.333 1.00 44.53 87 ALA A N 1
ATOM 640 C CA . ALA A 1 87 ? 26.310 -11.481 -14.995 1.00 44.53 87 ALA A CA 1
ATOM 641 C C . ALA A 1 87 ? 26.369 -10.094 -14.348 1.00 44.53 87 ALA A C 1
ATOM 643 O O . ALA A 1 87 ? 27.377 -9.668 -13.797 1.00 44.53 87 ALA A O 1
ATOM 644 N N . THR A 1 88 ? 25.235 -9.396 -14.449 1.00 50.84 88 THR A N 1
ATOM 645 C CA . THR A 1 88 ? 24.682 -8.572 -13.364 1.00 50.84 88 THR A CA 1
ATOM 646 C C . THR A 1 88 ? 25.602 -7.503 -12.762 1.00 50.84 88 THR A C 1
ATOM 648 O O . THR A 1 88 ? 25.870 -7.518 -11.566 1.00 50.84 88 THR A O 1
ATOM 651 N N . ALA A 1 89 ? 26.012 -6.513 -13.555 1.00 44.41 89 ALA A N 1
ATOM 652 C CA . ALA A 1 89 ? 26.717 -5.324 -13.056 1.00 44.41 89 ALA A CA 1
ATOM 653 C C . ALA A 1 89 ? 25.990 -4.002 -13.383 1.00 44.41 89 ALA A C 1
ATOM 655 O O . ALA A 1 89 ? 26.620 -2.980 -13.635 1.00 44.41 89 ALA A O 1
ATOM 656 N N . SER A 1 90 ? 24.651 -3.994 -13.396 1.00 51.47 90 SER A N 1
ATOM 657 C CA . SER A 1 90 ? 23.873 -2.753 -13.614 1.00 51.47 90 SER A CA 1
ATOM 658 C C . SER A 1 90 ? 22.731 -2.526 -12.620 1.00 51.47 90 SER A C 1
ATOM 660 O O . SER A 1 90 ? 22.002 -1.548 -12.754 1.00 51.47 90 SER A O 1
ATOM 662 N N . ASP A 1 91 ? 22.554 -3.392 -11.615 1.00 54.19 91 ASP A N 1
ATOM 663 C CA . ASP A 1 91 ? 21.431 -3.266 -10.668 1.00 54.19 91 ASP A CA 1
ATOM 664 C C . ASP A 1 91 ? 21.761 -2.411 -9.428 1.00 54.19 91 ASP A C 1
ATOM 666 O O . ASP A 1 91 ? 20.846 -1.930 -8.772 1.00 54.19 91 ASP A O 1
ATOM 670 N N . LEU A 1 92 ? 23.047 -2.175 -9.132 1.00 54.41 92 LEU A N 1
ATOM 671 C CA . LEU A 1 92 ? 23.507 -1.558 -7.874 1.00 54.41 92 LEU A CA 1
ATOM 672 C C . LEU A 1 92 ? 23.603 -0.021 -7.884 1.00 54.41 92 LEU A C 1
ATOM 674 O O . LEU A 1 92 ? 23.823 0.567 -6.833 1.00 54.41 92 LEU A O 1
ATOM 678 N N . GLY A 1 93 ? 23.439 0.638 -9.036 1.00 59.09 93 GLY A N 1
ATOM 679 C CA . GLY A 1 93 ? 23.666 2.090 -9.161 1.00 59.09 93 GLY A CA 1
ATOM 680 C C . GLY A 1 93 ? 22.507 2.889 -9.750 1.00 59.09 93 GLY A C 1
ATOM 681 O O . GLY A 1 93 ? 22.674 4.061 -10.063 1.00 59.09 93 GLY A O 1
ATOM 682 N N . CYS A 1 94 ? 21.351 2.266 -9.982 1.00 66.38 94 CYS A N 1
ATOM 683 C CA . CYS A 1 94 ? 20.239 2.919 -10.669 1.00 66.38 94 CYS A CA 1
ATOM 684 C C . CYS A 1 94 ? 19.112 3.244 -9.706 1.00 66.38 94 CYS A C 1
ATOM 686 O O . CYS A 1 94 ? 18.469 2.337 -9.181 1.00 66.38 94 CYS A O 1
ATOM 688 N N . SER A 1 95 ? 18.844 4.535 -9.531 1.00 78.62 95 SER A N 1
ATOM 689 C CA . SER A 1 95 ? 17.612 5.007 -8.920 1.00 78.62 95 SER A CA 1
ATOM 690 C C . SER A 1 95 ? 16.477 4.917 -9.942 1.00 78.62 95 SER A C 1
ATOM 692 O O . SER A 1 95 ? 16.617 5.305 -11.102 1.00 78.62 95 SER A O 1
ATOM 694 N N . TYR A 1 96 ? 15.347 4.360 -9.513 1.00 84.56 96 TYR A N 1
ATOM 695 C CA . TYR A 1 96 ? 14.111 4.344 -10.288 1.00 84.56 96 TYR A CA 1
ATOM 696 C C . TYR A 1 96 ? 13.085 5.156 -9.516 1.00 84.56 96 TYR A C 1
ATOM 698 O O . TYR A 1 96 ? 12.870 4.910 -8.330 1.00 84.56 96 TYR A O 1
ATOM 706 N N . GLN A 1 97 ? 12.460 6.115 -10.189 1.00 90.94 97 GLN A N 1
ATOM 707 C CA . GLN A 1 97 ? 11.349 6.866 -9.629 1.00 90.94 97 GLN A CA 1
ATOM 708 C C . GLN A 1 97 ? 10.042 6.200 -10.053 1.00 90.94 97 GLN A C 1
ATOM 710 O O . GLN A 1 97 ? 9.804 5.970 -11.242 1.00 90.94 97 GLN A O 1
ATOM 715 N N . ALA A 1 98 ? 9.220 5.859 -9.065 1.00 93.31 98 ALA A N 1
ATOM 716 C CA . ALA A 1 98 ? 7.869 5.383 -9.296 1.00 93.31 98 ALA A CA 1
ATOM 717 C C . ALA A 1 98 ? 6.938 6.558 -9.629 1.00 93.31 98 ALA A C 1
ATOM 719 O O . ALA A 1 98 ? 7.112 7.671 -9.136 1.00 93.31 98 ALA A O 1
ATOM 720 N N . SER A 1 99 ? 5.945 6.288 -10.467 1.00 93.19 99 SER A N 1
ATOM 721 C CA . SER A 1 99 ? 4.908 7.222 -10.907 1.00 93.19 99 SER A CA 1
ATOM 722 C C . SER A 1 99 ? 3.522 6.625 -10.662 1.00 93.19 99 SER A C 1
ATOM 724 O O . SER A 1 99 ? 3.388 5.415 -10.469 1.00 93.19 99 SER A O 1
ATOM 726 N N . LEU A 1 100 ? 2.471 7.448 -10.732 1.00 93.31 100 LEU A N 1
ATOM 727 C CA . LEU A 1 100 ? 1.088 6.962 -10.645 1.00 93.31 100 LEU A CA 1
ATOM 728 C C . LEU A 1 100 ? 0.758 5.930 -11.736 1.00 93.31 100 LEU A C 1
ATOM 730 O O . LEU A 1 100 ? -0.001 4.996 -11.485 1.00 93.31 100 LEU A O 1
ATOM 734 N N . VAL A 1 101 ? 1.386 6.029 -12.912 1.00 93.81 101 VAL A N 1
ATOM 735 C CA . VAL A 1 101 ? 1.243 5.036 -13.989 1.00 93.81 101 VAL A CA 1
ATOM 736 C C . VAL A 1 101 ? 1.810 3.675 -13.573 1.00 93.81 101 VAL A C 1
ATOM 738 O O . VAL A 1 101 ? 1.203 2.645 -13.866 1.00 93.81 101 VAL A O 1
ATOM 741 N N . ASP A 1 102 ? 2.935 3.646 -12.850 1.00 95.38 102 ASP A N 1
ATOM 742 C CA . ASP A 1 102 ? 3.516 2.395 -12.340 1.00 95.38 102 ASP A CA 1
ATOM 743 C C . ASP A 1 102 ? 2.620 1.763 -11.272 1.00 95.38 102 ASP A C 1
ATOM 745 O O . ASP A 1 102 ? 2.440 0.545 -11.262 1.00 95.38 102 ASP A O 1
ATOM 749 N N . LEU A 1 103 ? 2.017 2.589 -10.407 1.00 94.25 103 LEU A N 1
ATOM 750 C CA . LEU A 1 103 ? 1.057 2.138 -9.400 1.00 94.25 103 LEU A CA 1
ATOM 751 C C . LEU A 1 103 ? -0.183 1.537 -10.067 1.00 94.25 103 LEU A C 1
ATOM 753 O O . LEU A 1 103 ? -0.580 0.422 -9.733 1.00 94.25 103 LEU A O 1
ATOM 757 N N . CYS A 1 104 ? -0.757 2.247 -11.039 1.00 94.12 104 CYS A N 1
ATOM 758 C CA . CYS A 1 104 ? -1.913 1.787 -11.800 1.00 94.12 104 CYS A CA 1
ATOM 759 C C . CYS A 1 104 ? -1.610 0.459 -12.512 1.00 94.12 104 CYS A C 1
ATOM 761 O O . CYS A 1 104 ? -2.353 -0.509 -12.370 1.00 94.12 104 CYS A O 1
ATOM 763 N N . THR A 1 105 ? -0.454 0.364 -13.175 1.00 94.94 105 THR A N 1
ATOM 764 C CA . THR A 1 105 ? 0.000 -0.861 -13.853 1.00 94.94 105 THR A CA 1
ATOM 765 C C . THR A 1 105 ? 0.197 -2.024 -12.873 1.00 94.94 105 THR A C 1
ATOM 767 O O . THR A 1 105 ? -0.202 -3.153 -13.166 1.00 94.94 105 THR A O 1
ATOM 770 N N . ALA A 1 106 ? 0.784 -1.775 -11.696 1.00 95.12 106 ALA A N 1
ATOM 771 C CA . ALA A 1 106 ? 0.977 -2.797 -10.666 1.00 95.12 106 ALA A CA 1
ATOM 772 C C . ALA A 1 106 ? -0.363 -3.350 -10.164 1.00 95.12 106 ALA A C 1
ATOM 774 O O . ALA A 1 106 ? -0.528 -4.564 -10.048 1.00 95.12 106 ALA A O 1
ATOM 775 N N . VAL A 1 107 ? -1.327 -2.461 -9.921 1.00 94.12 107 VAL A N 1
ATOM 776 C CA . VAL A 1 107 ? -2.681 -2.812 -9.488 1.00 94.12 107 VAL A CA 1
ATOM 777 C C . VAL A 1 107 ? -3.430 -3.601 -10.566 1.00 94.12 107 VAL A C 1
ATOM 779 O O . VAL A 1 107 ? -3.997 -4.645 -10.250 1.00 94.12 107 VAL A O 1
ATOM 782 N N . GLN A 1 108 ? -3.381 -3.171 -11.832 1.00 92.75 108 GLN A N 1
ATOM 783 C CA . GLN A 1 108 ? -3.983 -3.912 -12.954 1.00 92.75 108 GLN A CA 1
ATOM 784 C C . GLN A 1 108 ? -3.390 -5.319 -13.094 1.00 92.75 108 GLN A C 1
ATOM 786 O O . GLN A 1 108 ? -4.107 -6.282 -13.356 1.00 92.75 108 GLN A O 1
ATOM 791 N N . SER A 1 109 ? -2.075 -5.444 -12.896 1.00 92.12 109 SER A N 1
ATOM 792 C CA . SER A 1 109 ? -1.357 -6.719 -13.014 1.00 92.12 109 SER A CA 1
ATOM 793 C C . SER A 1 109 ? -1.630 -7.666 -11.841 1.00 92.12 109 SER A C 1
ATOM 795 O O . SER A 1 109 ? -1.423 -8.873 -11.959 1.00 92.12 109 SER A O 1
ATOM 797 N N . ASN A 1 110 ? -2.070 -7.139 -10.694 1.00 91.81 110 ASN A N 1
ATOM 798 C CA . ASN A 1 110 ? -2.369 -7.924 -9.506 1.00 91.81 110 ASN A CA 1
ATOM 799 C C . ASN A 1 110 ? -3.526 -7.315 -8.702 1.00 91.81 110 ASN A C 1
ATOM 801 O O . ASN A 1 110 ? -3.320 -6.569 -7.742 1.00 91.81 110 ASN A O 1
ATOM 805 N N . ALA A 1 111 ? -4.751 -7.734 -9.026 1.00 87.44 111 ALA A N 1
ATOM 806 C CA . ALA A 1 111 ? -5.964 -7.268 -8.354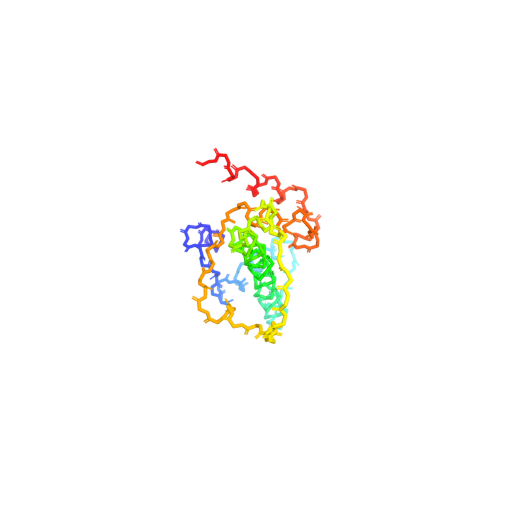 1.00 87.44 111 ALA A CA 1
ATOM 807 C C . ALA A 1 111 ? -5.987 -7.534 -6.834 1.00 87.44 111 ALA A C 1
ATOM 809 O O . ALA A 1 111 ? -6.673 -6.831 -6.091 1.00 87.44 111 ALA A O 1
ATOM 810 N N . ARG A 1 112 ? -5.197 -8.500 -6.336 1.00 88.50 112 ARG A N 1
ATOM 811 C CA . ARG A 1 112 ? -5.103 -8.790 -4.893 1.00 88.50 112 ARG A CA 1
ATOM 812 C C . ARG A 1 112 ? -4.461 -7.650 -4.101 1.00 88.50 112 ARG A C 1
ATOM 814 O O . ARG A 1 112 ? -4.601 -7.629 -2.885 1.00 88.50 112 ARG A O 1
ATOM 821 N N . LEU A 1 113 ? -3.784 -6.712 -4.769 1.00 88.06 113 LEU A N 1
ATOM 822 C CA . LEU A 1 113 ? -3.180 -5.547 -4.125 1.00 88.06 113 LEU A CA 1
ATOM 823 C C . LEU A 1 113 ? -4.207 -4.578 -3.534 1.00 88.06 113 LEU A C 1
ATOM 825 O O . LEU A 1 113 ? -3.852 -3.891 -2.591 1.00 88.06 113 LEU A O 1
ATOM 829 N N . LEU A 1 114 ? -5.442 -4.512 -4.048 1.00 86.75 114 LEU A N 1
ATOM 830 C CA . LEU A 1 114 ? -6.493 -3.619 -3.523 1.00 86.75 114 LEU A CA 1
ATOM 831 C C . LEU A 1 114 ? -7.544 -4.332 -2.658 1.00 86.75 114 LEU A C 1
ATOM 833 O O . LEU A 1 114 ? -8.344 -3.676 -1.994 1.00 86.75 114 LEU A O 1
ATOM 837 N N . GLY A 1 115 ? -7.546 -5.666 -2.648 1.00 85.12 115 GLY A N 1
ATOM 838 C CA . GLY A 1 115 ? -8.492 -6.454 -1.860 1.00 85.12 115 GLY A CA 1
ATOM 839 C C . GLY A 1 115 ? -9.941 -6.355 -2.356 1.00 85.12 115 GLY A C 1
ATOM 840 O O . GLY A 1 115 ? -10.199 -6.314 -3.559 1.00 85.12 115 GLY A O 1
ATOM 841 N N . CYS A 1 116 ? -10.890 -6.374 -1.415 1.00 79.44 116 CYS A N 1
ATOM 842 C CA . CYS A 1 116 ? -12.319 -6.596 -1.674 1.00 79.44 116 CYS A CA 1
ATOM 843 C C . CYS A 1 116 ? -12.998 -5.503 -2.518 1.00 79.44 116 CYS A C 1
ATOM 845 O O . CYS A 1 116 ? -13.938 -5.807 -3.243 1.00 79.44 116 CYS A O 1
ATOM 847 N N . ASP A 1 117 ? -12.495 -4.268 -2.485 1.00 86.31 117 ASP A N 1
ATOM 848 C CA . ASP A 1 117 ? -13.068 -3.121 -3.205 1.00 86.31 117 ASP A CA 1
ATOM 849 C C . ASP A 1 117 ? -12.225 -2.711 -4.423 1.00 86.31 117 ASP A C 1
ATOM 851 O O . ASP A 1 117 ? -12.114 -1.525 -4.743 1.00 86.31 117 ASP A O 1
ATOM 855 N N . TYR A 1 118 ? -11.611 -3.688 -5.105 1.00 88.56 118 TYR A N 1
ATOM 856 C CA . TYR A 1 118 ? -10.710 -3.448 -6.239 1.00 88.56 118 TYR A CA 1
ATOM 857 C C . TYR A 1 118 ? -11.263 -2.423 -7.237 1.00 88.56 118 TYR A C 1
ATOM 859 O O . TYR A 1 118 ? -10.574 -1.454 -7.534 1.00 88.56 118 TYR A O 1
ATOM 867 N N . ALA A 1 119 ? -12.501 -2.597 -7.716 1.00 88.69 119 ALA A N 1
ATOM 868 C CA . ALA A 1 119 ? -13.073 -1.740 -8.758 1.00 88.69 119 ALA A CA 1
ATOM 869 C C . ALA A 1 119 ? -13.122 -0.265 -8.327 1.00 88.69 119 ALA A C 1
ATOM 871 O O . ALA A 1 119 ? -12.557 0.600 -8.991 1.00 88.69 119 ALA A O 1
ATOM 872 N N . ARG A 1 120 ? -13.702 0.006 -7.154 1.00 90.19 120 ARG A N 1
ATOM 873 C CA . ARG A 1 120 ? -13.845 1.364 -6.614 1.00 90.19 120 ARG A CA 1
ATOM 874 C C . ARG A 1 120 ? -12.493 2.015 -6.315 1.00 90.19 120 ARG A C 1
ATOM 876 O O . ARG A 1 120 ? -12.302 3.205 -6.555 1.00 90.19 120 ARG A O 1
ATOM 883 N N . GLN A 1 121 ? -11.557 1.250 -5.759 1.00 88.88 121 GLN A N 1
ATOM 884 C CA . GLN A 1 121 ? -10.231 1.767 -5.420 1.00 88.88 121 GLN A CA 1
ATOM 885 C C . GLN A 1 121 ? -9.383 2.011 -6.673 1.00 88.88 121 GLN A C 1
ATOM 887 O O . GLN A 1 121 ? -8.655 3.000 -6.743 1.00 88.88 121 GLN A O 1
ATOM 892 N N . TYR A 1 122 ? -9.517 1.153 -7.684 1.00 91.12 122 TYR A N 1
ATOM 893 C CA . TYR A 1 122 ? -8.870 1.322 -8.976 1.00 91.12 122 TYR A CA 1
ATOM 894 C C . TYR A 1 122 ? -9.387 2.565 -9.709 1.00 91.12 122 TYR A C 1
ATOM 896 O O . TYR A 1 122 ? -8.579 3.364 -10.173 1.00 91.12 122 TYR A O 1
ATOM 904 N N . GLU A 1 123 ? -10.706 2.784 -9.747 1.00 92.12 123 GLU A N 1
ATOM 905 C CA . GLU A 1 123 ? -11.313 3.998 -10.317 1.00 92.12 123 GLU A CA 1
ATOM 906 C C . GLU A 1 123 ? -10.775 5.271 -9.656 1.00 92.12 123 GLU A C 1
ATOM 908 O O . GLU A 1 123 ? -10.419 6.229 -10.342 1.00 92.12 123 GLU A O 1
ATOM 913 N N . LYS A 1 124 ? -10.640 5.269 -8.324 1.00 89.75 124 LYS A N 1
ATOM 914 C CA . LYS A 1 124 ? -10.059 6.400 -7.594 1.00 89.75 124 LYS A CA 1
ATOM 915 C C . LYS A 1 124 ? -8.605 6.648 -7.998 1.00 89.75 124 LYS A C 1
ATOM 917 O O . LYS A 1 124 ? -8.244 7.788 -8.268 1.00 89.75 124 LYS A O 1
ATOM 922 N N . ILE A 1 125 ? -7.779 5.603 -8.081 1.00 89.81 125 ILE A N 1
ATOM 923 C CA . ILE A 1 125 ? -6.385 5.728 -8.546 1.00 89.81 125 ILE A CA 1
ATOM 924 C C . ILE A 1 125 ? -6.342 6.263 -9.981 1.00 89.81 125 ILE A C 1
ATOM 926 O O . ILE A 1 125 ? -5.557 7.163 -10.269 1.00 89.81 125 ILE A O 1
ATOM 930 N N . ALA A 1 126 ? -7.200 5.746 -10.860 1.00 90.19 126 ALA A N 1
ATOM 931 C CA . ALA A 1 126 ? -7.269 6.164 -12.252 1.00 90.19 126 ALA A CA 1
ATOM 932 C C . ALA A 1 126 ? -7.677 7.637 -12.395 1.00 90.19 126 ALA A C 1
ATOM 934 O O . ALA A 1 126 ? -7.069 8.347 -13.183 1.00 90.19 126 ALA A O 1
ATOM 935 N N . SER A 1 127 ? -8.612 8.133 -11.576 1.00 91.12 127 SER A N 1
ATOM 936 C CA . SER A 1 127 ? -9.013 9.550 -11.604 1.00 91.12 127 SER A CA 1
ATOM 937 C C . SER A 1 127 ? -7.870 10.530 -11.300 1.00 91.12 127 SER A C 1
ATOM 939 O O . SER A 1 127 ? -7.897 11.670 -11.754 1.00 91.12 127 SER A O 1
ATOM 941 N N . HIS A 1 128 ? -6.836 10.080 -10.581 1.00 86.81 128 HIS A N 1
ATOM 942 C CA . HIS A 1 128 ? -5.639 10.874 -10.298 1.00 86.81 128 HIS A CA 1
ATOM 943 C C . HIS A 1 128 ? -4.586 10.824 -11.420 1.00 86.81 128 HIS A C 1
ATOM 945 O O . HIS A 1 128 ? -3.572 11.503 -11.308 1.00 86.81 128 HIS A O 1
ATOM 951 N N . LEU A 1 129 ? -4.785 10.029 -12.481 1.00 86.44 129 LEU A N 1
ATOM 952 C CA . LEU A 1 129 ? -3.917 10.044 -13.668 1.00 86.44 129 LEU A CA 1
ATOM 953 C C . LEU A 1 129 ? -4.239 11.204 -14.615 1.00 86.44 129 LEU A C 1
ATOM 955 O O . LEU A 1 129 ? -3.350 11.647 -15.338 1.00 86.44 129 LEU A O 1
ATOM 959 N N . ASP A 1 130 ? -5.486 11.676 -14.593 1.00 73.31 130 ASP A N 1
ATOM 960 C CA . ASP A 1 130 ? -5.992 12.747 -15.461 1.00 73.31 130 ASP A CA 1
ATOM 961 C C . ASP A 1 130 ? -5.973 14.136 -14.782 1.00 73.31 130 ASP A C 1
ATOM 963 O O . ASP A 1 130 ? -6.400 15.121 -15.386 1.00 73.31 130 ASP A O 1
ATOM 967 N N . SER A 1 131 ? -5.518 14.206 -13.522 1.00 58.91 131 SER A N 1
ATOM 968 C CA . SER A 1 131 ? -5.404 15.430 -12.702 1.00 58.91 131 SER A CA 1
ATOM 969 C C . SER A 1 131 ? -4.000 16.026 -12.763 1.00 58.91 131 SER A C 1
ATOM 971 O O . SER A 1 131 ? -3.901 17.273 -12.784 1.00 58.91 131 SER A O 1
#

Foldseek 3Di:
DQVCCCVPVVDHDDLVVQQVVVQVVQVVVVHGDDSVRSVVVVVVVVVLVVVLVVLLVVQQVVVVVVVPPDPPDDDDPDDDDDDPPPDDDPPPPDDGDGDLVSSLVSCVVPVPSVPPPSVVVSVVSVVVVVD

Secondary structure (DSSP, 8-state):
-HHHHHHHH--PPPHHHHHHHHHHHHHHTT----HHHHHHHHHHHHHHHHHHHHHHHHHHHHHHHHTTS----S------------S--SSSS------HHHHHHHHHH-GGGTGGGHHHHHHHHHHTT--

Radius of gyration: 22.13 Å; chains: 1; bounding box: 57×31×62 Å

pLDDT: mean 80.23, std 16.49, range [41.25, 95.56]

Organism: Aegilops tauschii subsp. strangulata (NCBI:txid200361)